Protein AF-A0A7R9WA97-F1 (afdb_monomer_lite)

Radius of gyration: 25.31 Å; chains: 1; bounding box: 83×45×56 Å

Organism: NCBI:txid2749911

Secondary structure (DSSP, 8-state):
-GGGGT-----SS-TTT----TTS-SSPPPTT-SPP-TTS---SSSSSEEEES--STTEEEEES--TTSBSSSSSS-B-STT-EEEEETT---TTEE-------SS-----B----TTTS-SEEEEE-TTS-EEEEE---GGGG------------------------------

Structure (mmCIF, N/CA/C/O backbone):
data_AF-A0A7R9WA97-F1
#
_entry.id   AF-A0A7R9WA97-F1
#
loop_
_atom_site.group_PDB
_atom_site.id
_atom_site.type_symbol
_atom_site.label_atom_id
_atom_site.label_alt_id
_atom_site.label_comp_id
_atom_site.label_asym_id
_atom_site.label_entity_id
_atom_site.label_seq_id
_atom_site.pdbx_PDB_ins_code
_atom_site.Cartn_x
_atom_site.Cartn_y
_atom_site.Cartn_z
_atom_site.occupancy
_atom_site.B_iso_or_equiv
_atom_site.auth_seq_id
_atom_site.auth_comp_id
_atom_site.auth_asym_id
_atom_site.auth_atom_id
_atom_site.pdbx_PDB_model_num
ATOM 1 N N . GLU A 1 1 ? 13.946 -12.356 -1.126 1.00 59.25 1 GLU A N 1
ATOM 2 C CA . GLU A 1 1 ? 13.154 -13.610 -1.122 1.00 59.25 1 GLU A CA 1
ATOM 3 C C . GLU A 1 1 ? 11.887 -13.525 -0.266 1.00 59.25 1 GLU A C 1
ATOM 5 O O . GLU A 1 1 ? 10.810 -13.568 -0.842 1.00 59.25 1 GLU A O 1
ATOM 10 N N . MET A 1 2 ? 11.969 -13.299 1.056 1.00 74.06 2 MET A N 1
ATOM 11 C CA . MET A 1 2 ? 10.774 -13.271 1.928 1.00 74.06 2 MET A CA 1
ATOM 12 C C . MET A 1 2 ? 9.669 -12.294 1.487 1.00 74.06 2 MET A C 1
ATOM 14 O O . MET A 1 2 ? 8.496 -12.641 1.549 1.00 74.06 2 MET A O 1
ATOM 18 N N . ALA A 1 3 ? 10.003 -11.097 0.996 1.00 77.44 3 ALA A N 1
ATOM 19 C CA . ALA A 1 3 ? 8.981 -10.127 0.591 1.00 77.44 3 ALA A CA 1
ATOM 20 C C . ALA A 1 3 ? 8.053 -10.628 -0.532 1.00 77.44 3 ALA A C 1
ATOM 22 O O . ALA A 1 3 ? 6.860 -10.338 -0.476 1.00 77.44 3 ALA A O 1
ATOM 23 N N . LYS A 1 4 ? 8.556 -11.449 -1.471 1.00 79.12 4 LYS A N 1
ATOM 24 C CA . LYS A 1 4 ? 7.773 -12.001 -2.597 1.00 79.12 4 LYS A CA 1
ATOM 25 C C . LYS A 1 4 ? 6.603 -12.874 -2.125 1.00 79.12 4 LYS A C 1
ATOM 27 O O . LYS A 1 4 ? 5.588 -12.960 -2.797 1.00 79.12 4 LYS A O 1
ATOM 32 N N . GLY A 1 5 ? 6.726 -13.507 -0.955 1.00 89.12 5 GLY A N 1
ATOM 33 C CA . GLY A 1 5 ? 5.663 -14.327 -0.365 1.00 89.12 5 GLY A CA 1
ATOM 34 C C . GLY A 1 5 ? 4.672 -13.555 0.511 1.00 89.12 5 GLY A C 1
ATOM 35 O O . GLY A 1 5 ? 3.703 -14.145 0.986 1.00 89.12 5 GLY A O 1
ATOM 36 N N . HIS A 1 6 ? 4.903 -12.262 0.758 1.00 90.81 6 HIS A N 1
ATOM 37 C CA . HIS A 1 6 ? 4.183 -11.500 1.785 1.00 90.81 6 HIS A CA 1
ATOM 38 C C . HIS A 1 6 ? 3.613 -10.156 1.317 1.00 90.81 6 HIS A C 1
ATOM 40 O O . HIS A 1 6 ? 2.772 -9.596 2.021 1.00 90.81 6 HIS A O 1
ATOM 46 N N . ALA A 1 7 ? 4.049 -9.625 0.175 1.00 93.94 7 ALA A N 1
ATOM 47 C CA . ALA A 1 7 ? 3.557 -8.361 -0.357 1.00 93.94 7 ALA A CA 1
ATOM 48 C C . ALA A 1 7 ? 3.750 -8.280 -1.875 1.00 93.94 7 ALA A C 1
ATOM 50 O O . ALA A 1 7 ? 4.729 -8.795 -2.404 1.00 93.94 7 ALA A O 1
ATOM 51 N N . ASN A 1 8 ? 2.851 -7.550 -2.540 1.00 96.00 8 ASN A N 1
ATOM 52 C CA . ASN A 1 8 ? 3.013 -7.168 -3.941 1.00 96.00 8 ASN A CA 1
ATOM 53 C C . ASN A 1 8 ? 3.894 -5.918 -4.049 1.00 96.00 8 ASN A C 1
ATOM 55 O O . ASN A 1 8 ? 3.479 -4.838 -3.611 1.00 96.00 8 ASN A O 1
ATOM 59 N N . LEU A 1 9 ? 5.091 -6.077 -4.606 1.00 95.12 9 LEU A N 1
ATOM 60 C CA . LEU A 1 9 ? 6.120 -5.046 -4.770 1.00 95.12 9 LEU A CA 1
ATOM 61 C C . LEU A 1 9 ? 6.756 -5.188 -6.156 1.00 95.12 9 LEU A C 1
ATOM 63 O O . LEU A 1 9 ? 6.568 -6.189 -6.833 1.00 95.12 9 LEU A O 1
ATOM 67 N N . TRP A 1 10 ? 7.567 -4.218 -6.572 1.00 94.56 10 TRP A N 1
ATOM 68 C CA . TRP A 1 10 ? 8.148 -4.251 -7.920 1.00 94.56 10 TRP A CA 1
ATOM 69 C C . TRP A 1 10 ? 9.058 -5.469 -8.190 1.00 94.56 10 TRP A C 1
ATOM 71 O O . TRP A 1 10 ? 9.176 -5.905 -9.335 1.00 94.56 10 TRP A O 1
ATOM 81 N N . GLY A 1 11 ? 9.682 -6.023 -7.145 1.00 89.88 11 GLY A N 1
ATOM 82 C CA . GLY A 1 11 ? 10.635 -7.132 -7.246 1.00 89.88 11 GLY A CA 1
ATOM 83 C C . GLY A 1 11 ? 12.051 -6.673 -7.597 1.00 89.88 11 GLY A C 1
ATOM 84 O O . GLY A 1 11 ? 12.391 -5.501 -7.420 1.00 89.88 11 GLY A O 1
ATOM 85 N N . ASP A 1 12 ? 12.869 -7.606 -8.082 1.00 88.56 12 ASP A N 1
ATOM 86 C CA . ASP A 1 12 ? 14.299 -7.392 -8.353 1.00 88.56 12 ASP A CA 1
ATOM 87 C C . ASP A 1 12 ? 14.577 -6.817 -9.767 1.00 88.56 12 ASP A C 1
ATOM 89 O O . ASP A 1 12 ? 15.732 -6.651 -10.163 1.00 88.56 12 ASP A O 1
ATOM 93 N N . GLY A 1 13 ? 13.530 -6.507 -10.544 1.00 88.50 13 GLY A N 1
ATOM 94 C CA . GLY A 1 13 ? 13.645 -5.956 -11.900 1.00 88.50 13 GLY A CA 1
ATOM 95 C C . GLY A 1 13 ? 14.149 -4.506 -11.942 1.00 88.50 13 GLY A C 1
ATOM 96 O O . GLY A 1 13 ? 13.925 -3.725 -11.016 1.00 88.50 13 GLY A O 1
ATOM 97 N N . ASP A 1 14 ? 14.783 -4.111 -13.051 1.00 93.06 14 ASP A N 1
ATOM 98 C CA . ASP A 1 14 ? 15.303 -2.751 -13.260 1.00 93.06 14 ASP A CA 1
ATOM 99 C C . ASP A 1 14 ? 14.156 -1.737 -13.397 1.00 93.06 14 ASP A C 1
ATOM 101 O O . ASP A 1 14 ? 13.524 -1.612 -14.453 1.00 93.06 14 ASP A O 1
ATOM 105 N N . TYR A 1 15 ? 13.847 -1.032 -12.309 1.00 94.50 15 TYR A N 1
ATOM 106 C CA . TYR A 1 15 ? 12.818 0.002 -12.274 1.00 94.50 15 TYR A CA 1
ATOM 107 C C . TYR A 1 15 ? 13.236 1.245 -13.088 1.00 94.50 15 TYR A C 1
ATOM 109 O O . TYR A 1 15 ? 14.337 1.756 -12.886 1.00 94.50 15 TYR A O 1
ATOM 117 N N . PRO A 1 16 ? 12.363 1.846 -13.929 1.00 94.50 16 PRO A N 1
ATOM 118 C CA . PRO A 1 16 ? 10.961 1.505 -14.208 1.00 94.50 16 PRO A CA 1
ATOM 119 C C . PRO A 1 16 ? 10.767 0.650 -15.477 1.00 94.50 16 PRO A C 1
ATOM 121 O O . PRO A 1 16 ? 9.656 0.573 -16.004 1.00 94.50 16 PRO A O 1
ATOM 124 N N . TRP A 1 17 ? 11.836 0.073 -16.026 1.00 95.31 17 TRP A N 1
ATOM 125 C CA . TRP A 1 17 ? 11.841 -0.522 -17.365 1.00 95.31 17 TRP A CA 1
ATOM 126 C C . TRP A 1 17 ? 11.371 -1.970 -17.388 1.00 95.31 17 TRP A C 1
ATOM 128 O O . TRP A 1 17 ? 10.678 -2.381 -18.319 1.00 95.31 17 TRP A O 1
ATOM 138 N N . THR A 1 18 ? 11.746 -2.739 -16.370 1.00 94.38 18 THR A N 1
ATOM 139 C CA . THR A 1 18 ? 11.498 -4.178 -16.307 1.00 94.38 18 THR A CA 1
ATOM 140 C C . THR A 1 18 ? 10.906 -4.560 -14.959 1.00 94.38 18 THR A C 1
ATOM 142 O O . THR A 1 18 ? 11.451 -4.248 -13.905 1.00 94.38 18 THR A O 1
ATOM 145 N N . ASN A 1 19 ? 9.756 -5.225 -15.020 1.00 92.25 19 ASN A N 1
ATOM 146 C CA . ASN A 1 19 ? 9.126 -5.910 -13.901 1.00 92.25 19 ASN A CA 1
ATOM 147 C C . ASN A 1 19 ? 8.822 -7.329 -14.390 1.00 92.25 19 ASN A C 1
ATOM 149 O O . ASN A 1 19 ? 7.981 -7.529 -15.279 1.00 92.25 19 ASN A O 1
ATOM 153 N N . ASP A 1 20 ? 9.542 -8.297 -13.833 1.00 89.50 20 ASP A N 1
ATOM 154 C CA . ASP A 1 20 ? 9.454 -9.702 -14.227 1.00 89.50 20 ASP A CA 1
ATOM 155 C C . ASP A 1 20 ? 8.262 -10.432 -13.596 1.00 89.50 20 ASP A C 1
ATOM 157 O O . ASP A 1 20 ? 8.036 -11.601 -13.897 1.00 89.50 20 ASP A O 1
ATOM 161 N N . ALA A 1 21 ? 7.444 -9.729 -12.803 1.00 90.50 21 ALA A N 1
ATOM 162 C CA . ALA A 1 21 ? 6.304 -10.272 -12.071 1.00 90.50 21 ALA A CA 1
ATOM 163 C C . ALA A 1 21 ? 6.702 -11.482 -11.220 1.00 90.50 21 ALA A C 1
ATOM 165 O O . ALA A 1 21 ? 6.043 -12.520 -11.247 1.00 90.50 21 ALA A O 1
ATOM 166 N N . GLU A 1 22 ? 7.805 -11.364 -10.482 1.00 85.81 22 GLU A N 1
ATOM 167 C CA . GLU A 1 22 ? 8.340 -12.452 -9.656 1.00 85.81 22 GLU A CA 1
ATOM 168 C C . GLU A 1 22 ? 7.382 -12.863 -8.527 1.00 85.81 22 GLU A C 1
ATOM 170 O O . GLU A 1 22 ? 7.420 -13.996 -8.054 1.00 85.81 22 GLU A O 1
ATOM 175 N N . ASP A 1 23 ? 6.514 -11.941 -8.114 1.00 86.62 23 ASP A N 1
ATOM 176 C CA . ASP A 1 23 ? 5.415 -12.145 -7.171 1.00 86.62 23 ASP A CA 1
ATOM 177 C C . ASP A 1 23 ? 4.076 -12.489 -7.871 1.00 86.62 23 ASP A C 1
ATOM 179 O O . ASP A 1 23 ? 3.041 -12.667 -7.227 1.00 86.62 23 ASP A O 1
ATOM 183 N N . GLY A 1 24 ? 4.092 -12.607 -9.203 1.00 91.31 24 GLY A N 1
ATOM 184 C CA . GLY A 1 24 ? 2.940 -12.873 -10.060 1.00 91.31 24 GLY A CA 1
ATOM 185 C C . GLY A 1 24 ? 2.246 -11.628 -10.622 1.00 91.31 24 GLY A C 1
ATOM 186 O O . GLY A 1 24 ? 1.314 -11.784 -11.417 1.00 91.31 24 GLY A O 1
ATOM 187 N N . TRP A 1 25 ? 2.677 -10.407 -10.273 1.00 94.69 25 TRP A N 1
ATOM 188 C CA . TRP A 1 25 ? 1.956 -9.176 -10.615 1.00 94.69 25 TRP A CA 1
ATOM 189 C C . TRP A 1 25 ? 2.875 -8.071 -11.156 1.00 94.69 25 TRP A C 1
ATOM 191 O O . TRP A 1 25 ? 3.864 -7.686 -10.555 1.00 94.69 25 TRP A O 1
ATOM 201 N N . ARG A 1 26 ? 2.501 -7.468 -12.295 1.00 94.44 26 ARG A N 1
ATOM 202 C CA . ARG A 1 26 ? 3.145 -6.232 -12.814 1.00 94.44 26 ARG A CA 1
ATOM 203 C C . ARG A 1 26 ? 2.458 -4.946 -12.347 1.00 94.44 26 ARG A C 1
ATOM 205 O O . ARG A 1 26 ? 2.816 -3.844 -12.755 1.00 94.44 26 ARG A O 1
ATOM 212 N N . GLY A 1 27 ? 1.381 -5.105 -11.593 1.00 95.56 27 GLY A N 1
ATOM 213 C CA . GLY A 1 27 ? 0.437 -4.071 -11.204 1.00 95.56 27 GLY A CA 1
ATOM 214 C C . GLY A 1 27 ? -0.208 -4.465 -9.888 1.00 95.56 27 GLY A C 1
ATOM 215 O O . GLY A 1 27 ? 0.407 -5.145 -9.075 1.00 95.56 27 GLY A O 1
ATOM 216 N N . THR A 1 28 ? -1.467 -4.100 -9.678 1.00 97.81 28 THR A N 1
ATOM 217 C CA . THR A 1 28 ? -2.182 -4.542 -8.479 1.00 97.81 28 THR A CA 1
ATOM 218 C C . THR A 1 28 ? -2.423 -6.052 -8.479 1.00 97.81 28 THR A C 1
ATOM 220 O O . THR A 1 28 ? -2.614 -6.674 -9.525 1.00 97.81 28 THR A O 1
ATOM 223 N N . SER A 1 29 ? -2.459 -6.630 -7.282 1.00 97.69 29 SER A N 1
ATOM 224 C CA . SER A 1 29 ? -2.906 -8.001 -7.036 1.00 97.69 29 SER A CA 1
ATOM 225 C C . SER A 1 29 ? -4.328 -7.975 -6.461 1.00 97.69 29 SER A C 1
ATOM 227 O O . SER A 1 29 ? -4.719 -6.979 -5.834 1.00 97.69 29 SER A O 1
ATOM 229 N N . PRO A 1 30 ? -5.127 -9.047 -6.620 1.00 98.06 30 PRO A N 1
ATOM 230 C CA . PRO A 1 30 ? -6.362 -9.224 -5.869 1.00 98.06 30 PRO A CA 1
ATOM 231 C C . PRO A 1 30 ? -6.113 -9.058 -4.367 1.00 98.06 30 PRO A C 1
ATOM 233 O O . PRO A 1 30 ? -5.084 -9.493 -3.843 1.00 98.06 30 PRO A O 1
ATOM 236 N N . VAL A 1 31 ? -7.059 -8.436 -3.667 1.00 97.56 31 VAL A N 1
ATOM 237 C CA . VAL A 1 31 ? -6.963 -8.279 -2.211 1.00 97.56 31 VAL A CA 1
ATOM 238 C C . VAL A 1 31 ? -6.994 -9.655 -1.547 1.00 97.56 31 VAL A C 1
ATOM 240 O O . VAL A 1 31 ? -7.832 -10.488 -1.889 1.00 97.56 31 VAL A O 1
ATOM 243 N N . GLY A 1 32 ? -6.098 -9.881 -0.590 1.00 96.19 32 GLY A N 1
ATOM 244 C CA . GLY A 1 32 ? -5.960 -11.146 0.124 1.00 96.19 32 GLY A CA 1
ATOM 245 C C . GLY A 1 32 ? -5.140 -12.206 -0.609 1.00 96.19 32 GLY A C 1
ATOM 246 O O . GLY A 1 32 ? -5.232 -13.378 -0.256 1.00 96.19 32 GLY A O 1
ATOM 247 N N . THR A 1 33 ? -4.357 -11.814 -1.621 1.00 96.69 33 THR A N 1
ATOM 248 C CA . THR A 1 33 ? -3.454 -12.737 -2.336 1.00 96.69 33 THR A CA 1
ATOM 249 C C . THR A 1 33 ? -2.361 -13.280 -1.414 1.00 96.69 33 THR A C 1
ATOM 251 O O . THR A 1 33 ? -2.040 -14.465 -1.469 1.00 96.69 33 THR A O 1
ATOM 254 N N . TYR A 1 34 ? -1.807 -12.425 -0.553 1.00 94.50 34 TYR A N 1
ATOM 255 C CA . TYR A 1 34 ? -0.732 -12.787 0.371 1.00 94.50 34 TYR A CA 1
ATOM 256 C C . TYR A 1 34 ? -1.279 -13.157 1.753 1.00 94.50 34 TYR A C 1
ATOM 258 O O . TYR A 1 34 ? -2.386 -12.740 2.101 1.00 94.50 34 TYR A O 1
ATOM 266 N N . PRO A 1 35 ? -0.526 -13.912 2.574 1.00 95.06 35 PRO A N 1
ATOM 267 C CA . PRO A 1 35 ? -0.967 -14.288 3.913 1.00 95.06 35 PRO A CA 1
ATOM 268 C C . PRO A 1 35 ? -1.310 -13.072 4.792 1.00 95.06 35 PRO A C 1
ATOM 270 O O . PRO A 1 35 ? -0.616 -12.052 4.731 1.00 95.06 35 PRO A O 1
ATOM 273 N N . PRO A 1 36 ? -2.338 -13.167 5.655 1.00 95.19 36 PRO A N 1
ATOM 274 C CA . PRO A 1 36 ? -2.665 -12.091 6.577 1.00 95.19 36 PRO A CA 1
ATOM 275 C C . PRO A 1 36 ? -1.630 -11.988 7.699 1.00 95.19 36 PRO A C 1
ATOM 277 O O . PRO A 1 36 ? -0.961 -12.960 8.058 1.00 95.19 36 PRO A O 1
ATOM 280 N N . ASN A 1 37 ? -1.560 -10.820 8.336 1.00 90.00 37 ASN A N 1
ATOM 281 C CA . ASN A 1 37 ? -0.847 -10.693 9.604 1.00 90.00 37 ASN A CA 1
ATOM 282 C C . ASN A 1 37 ? -1.597 -11.400 10.756 1.00 90.00 37 ASN A C 1
ATOM 284 O O . ASN A 1 37 ? -2.725 -11.869 10.600 1.00 90.00 37 ASN A O 1
ATOM 288 N N . SER A 1 38 ? -1.005 -11.419 11.955 1.00 92.75 38 SER A N 1
ATOM 289 C CA . SER A 1 38 ? -1.598 -12.044 13.155 1.00 92.75 38 SER A CA 1
ATOM 290 C C . SER A 1 38 ? -2.957 -11.469 13.582 1.00 92.75 38 SER A C 1
ATOM 292 O O . SER A 1 38 ? -3.649 -12.081 14.389 1.00 92.75 38 SER A O 1
ATOM 294 N N . HIS A 1 39 ? -3.349 -10.312 13.046 1.00 89.38 39 HIS A N 1
ATOM 295 C CA . HIS A 1 39 ? -4.630 -9.656 13.306 1.00 89.38 39 HIS A CA 1
ATO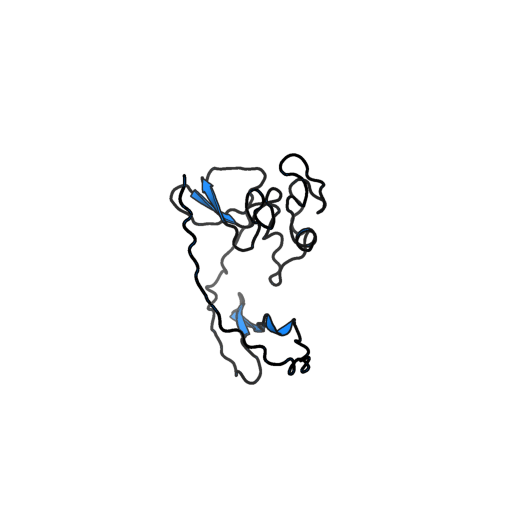M 296 C C . HIS A 1 39 ? -5.658 -9.903 12.189 1.00 89.38 39 HIS A C 1
ATOM 298 O O . HIS A 1 39 ? -6.748 -9.336 12.225 1.00 89.38 39 HIS A O 1
ATOM 304 N N . GLY A 1 40 ? -5.325 -10.716 11.180 1.00 92.12 40 GLY A N 1
ATOM 305 C CA . GLY A 1 40 ? -6.207 -11.016 10.053 1.00 92.12 40 GLY A CA 1
ATOM 306 C C . GLY A 1 40 ? -6.246 -9.933 8.970 1.00 92.12 40 GLY A C 1
ATOM 307 O O . GLY A 1 40 ? -7.135 -9.965 8.121 1.00 92.12 40 GLY A O 1
ATOM 308 N N . PHE A 1 41 ? -5.322 -8.964 8.982 1.00 94.00 41 PHE A N 1
ATOM 309 C CA . PHE A 1 41 ? -5.251 -7.940 7.939 1.00 94.00 41 PHE A CA 1
ATOM 310 C C . PHE A 1 41 ? -4.367 -8.380 6.777 1.00 94.00 41 PHE A C 1
ATOM 312 O O . PHE A 1 41 ? -3.230 -8.807 6.975 1.00 94.00 41 PHE A O 1
ATOM 319 N N . TYR A 1 42 ? -4.888 -8.175 5.572 1.00 96.31 42 TYR A N 1
ATOM 320 C CA . TYR A 1 42 ? -4.219 -8.437 4.303 1.00 96.31 42 TYR A CA 1
ATOM 321 C C . TYR A 1 42 ? -3.676 -7.142 3.696 1.00 96.31 42 TYR A C 1
ATOM 323 O O . TYR A 1 42 ? -4.220 -6.061 3.962 1.00 96.31 42 TYR A O 1
ATOM 331 N N . ASP A 1 43 ? -2.626 -7.271 2.884 1.00 95.81 43 ASP A N 1
ATOM 332 C CA . ASP A 1 43 ? -2.097 -6.230 1.991 1.00 95.81 43 ASP A CA 1
ATOM 333 C C . ASP A 1 43 ? -1.873 -4.869 2.672 1.00 95.81 43 ASP A C 1
ATOM 335 O O . ASP A 1 43 ? -2.205 -3.823 2.126 1.00 95.81 43 ASP A O 1
ATOM 339 N N . LEU A 1 44 ? -1.388 -4.864 3.920 1.00 95.31 44 LEU A N 1
ATOM 340 C CA . LEU A 1 44 ? -1.027 -3.612 4.607 1.00 95.31 44 LEU A CA 1
ATOM 341 C C . LEU A 1 44 ? 0.285 -3.014 4.082 1.00 95.31 44 LEU A C 1
ATOM 343 O O . LEU A 1 44 ? 0.524 -1.820 4.263 1.00 95.31 44 LEU A O 1
ATOM 347 N N . THR A 1 45 ? 1.120 -3.855 3.473 1.00 94.19 45 THR A N 1
ATOM 348 C CA . THR A 1 45 ? 2.380 -3.485 2.835 1.00 94.19 45 THR A CA 1
ATOM 349 C C . THR A 1 45 ? 2.304 -3.859 1.360 1.00 94.19 45 THR A C 1
ATOM 351 O O . THR A 1 45 ? 1.939 -4.990 1.039 1.00 94.19 45 THR A O 1
ATOM 354 N N . GLY A 1 46 ? 2.675 -2.936 0.474 1.00 95.12 46 GLY A N 1
ATOM 355 C CA . GLY A 1 46 ? 2.624 -3.154 -0.970 1.00 95.12 46 GLY A CA 1
ATOM 356 C C . GLY A 1 46 ? 1.204 -3.115 -1.542 1.00 95.12 46 GLY A C 1
ATOM 357 O O . GLY A 1 46 ? 0.281 -2.585 -0.930 1.00 95.12 46 GLY A O 1
ATOM 358 N N . ASN A 1 47 ? 1.039 -3.658 -2.749 1.00 97.56 47 ASN A N 1
ATOM 359 C CA . ASN A 1 47 ? -0.160 -3.556 -3.585 1.00 97.56 47 ASN A CA 1
ATOM 360 C C . ASN A 1 47 ? -0.525 -2.092 -3.892 1.00 97.56 47 ASN A C 1
ATOM 362 O O . ASN A 1 47 ? -0.128 -1.567 -4.927 1.00 97.56 47 ASN A O 1
ATOM 366 N N . VAL A 1 48 ? -1.188 -1.374 -2.987 1.00 98.25 48 VAL A N 1
ATOM 367 C CA . VAL A 1 48 ? -1.503 0.051 -3.158 1.00 98.25 48 VAL A CA 1
ATOM 368 C C . VAL A 1 48 ? -1.215 0.840 -1.892 1.00 98.25 48 VAL A C 1
ATOM 370 O O . VAL A 1 48 ? -1.477 0.389 -0.783 1.00 98.25 48 VAL A O 1
ATOM 373 N N . TRP A 1 49 ? -0.778 2.084 -2.071 1.00 98.06 49 TRP A N 1
ATOM 374 C CA . TRP A 1 49 ? -0.764 3.055 -0.988 1.00 98.06 49 TRP A CA 1
ATOM 375 C C . TRP A 1 49 ? -2.189 3.292 -0.506 1.00 98.06 49 TRP A C 1
ATOM 377 O O . TRP A 1 49 ? -3.098 3.431 -1.318 1.00 98.06 49 TRP A O 1
ATOM 387 N N . GLU A 1 50 ? -2.396 3.438 0.796 1.00 97.69 50 GLU A N 1
ATOM 388 C CA . GLU A 1 50 ? -3.744 3.612 1.331 1.00 97.69 50 GLU A CA 1
ATOM 389 C C . GLU A 1 50 ? -3.948 4.958 2.009 1.00 97.69 50 GLU A C 1
ATOM 391 O O . GLU A 1 50 ? -3.215 5.335 2.932 1.00 97.69 50 GLU A O 1
ATOM 396 N N . TRP A 1 51 ? -4.991 5.674 1.582 1.00 97.75 51 TRP A N 1
ATOM 397 C CA . TRP A 1 51 ? -5.413 6.916 2.217 1.00 97.75 51 TRP A CA 1
ATOM 398 C C . TRP A 1 51 ? -5.764 6.714 3.688 1.00 97.75 51 TRP A C 1
ATOM 400 O O . TRP A 1 51 ? -6.619 5.911 4.053 1.00 97.75 51 TRP A O 1
ATOM 410 N N . CYS A 1 52 ? -5.167 7.548 4.530 1.00 95.88 52 CYS A N 1
ATOM 411 C CA . CYS A 1 52 ? -5.459 7.637 5.948 1.00 95.88 52 CYS A CA 1
ATOM 412 C C . CYS A 1 52 ? -6.126 8.975 6.274 1.00 95.88 52 CYS A C 1
ATOM 414 O O . CYS A 1 52 ? -5.774 10.038 5.748 1.00 95.88 52 CYS A O 1
ATOM 416 N N . ARG A 1 53 ? -7.073 8.942 7.216 1.00 90.56 53 ARG A N 1
ATOM 417 C CA . ARG A 1 53 ? -7.622 10.165 7.807 1.00 90.56 53 ARG A CA 1
ATOM 418 C C . ARG A 1 53 ? -6.520 10.888 8.590 1.00 90.56 53 ARG A C 1
ATOM 420 O O . ARG A 1 53 ? -5.804 10.272 9.370 1.00 90.56 53 ARG A O 1
ATOM 427 N N . GLY A 1 54 ? -6.422 12.205 8.412 1.00 88.00 54 GLY A N 1
ATOM 428 C CA . GLY A 1 54 ? -5.394 13.048 9.032 1.00 88.00 54 GLY A CA 1
ATOM 429 C C . GLY A 1 54 ? -4.480 13.712 8.000 1.00 88.00 54 GLY A C 1
ATOM 430 O O . GLY A 1 54 ? -4.607 13.475 6.801 1.00 88.00 54 GLY A O 1
ATOM 431 N N . GLY A 1 55 ? -3.579 14.578 8.466 1.00 88.62 55 GLY A N 1
ATOM 432 C CA . GLY A 1 55 ? -2.702 15.396 7.620 1.00 88.62 55 GLY A CA 1
ATOM 433 C C . GLY A 1 55 ? -2.908 16.901 7.816 1.00 88.62 55 GLY A C 1
ATOM 434 O O . GLY A 1 55 ? -3.779 17.332 8.570 1.00 88.62 55 GLY A O 1
ATOM 435 N N . LYS A 1 56 ? -2.068 17.704 7.153 1.00 89.88 56 LYS A N 1
ATOM 436 C CA . LYS A 1 56 ? -2.140 19.178 7.164 1.00 89.88 56 LYS A CA 1
ATOM 437 C C . LYS A 1 56 ? -3.181 19.692 6.154 1.00 89.88 56 LYS A C 1
ATOM 439 O O . LYS A 1 56 ? -3.798 18.913 5.431 1.00 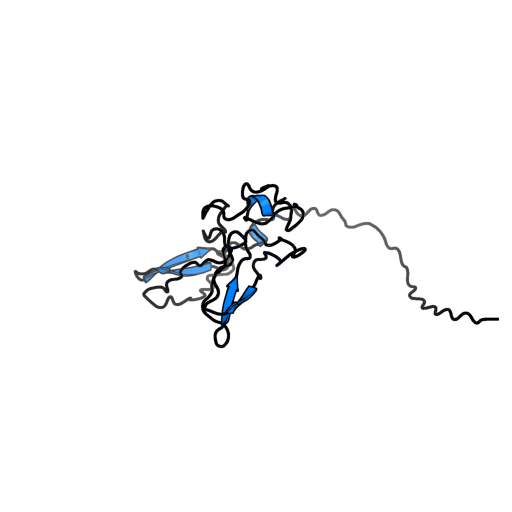89.88 56 LYS A O 1
ATOM 444 N N . HIS A 1 57 ? -3.394 21.010 6.105 1.00 90.69 57 HIS A N 1
ATOM 445 C CA . HIS A 1 57 ? -4.348 21.653 5.192 1.00 90.69 57 HIS A CA 1
ATOM 446 C C . HIS A 1 57 ? -4.223 21.125 3.751 1.00 90.69 57 HIS A C 1
ATOM 448 O O . HIS A 1 57 ? -3.126 21.085 3.203 1.00 90.69 57 HIS A O 1
ATOM 454 N N . LYS A 1 58 ? -5.359 20.708 3.167 1.00 90.88 58 LYS A N 1
ATOM 455 C CA . LYS A 1 58 ? -5.504 20.093 1.830 1.00 90.88 58 LYS A CA 1
ATOM 456 C C . LYS A 1 58 ? -4.702 18.816 1.558 1.00 90.88 58 LYS A C 1
ATOM 458 O O . LYS A 1 58 ? -4.900 18.219 0.508 1.00 90.88 58 LYS A O 1
ATOM 463 N N . SER A 1 59 ? -3.888 18.342 2.492 1.00 94.88 59 SER A N 1
ATOM 464 C CA . SER A 1 59 ? -3.096 17.129 2.324 1.00 94.88 59 SER A CA 1
ATOM 465 C C . SER A 1 59 ? -3.609 15.995 3.200 1.00 94.88 59 SER A C 1
ATOM 467 O O . SER A 1 59 ? -4.204 16.209 4.260 1.00 94.88 59 SER A O 1
ATOM 469 N N . ARG A 1 60 ? -3.386 14.766 2.753 1.00 95.88 60 ARG A N 1
ATOM 470 C CA . ARG A 1 60 ? -3.717 13.544 3.482 1.00 95.88 60 ARG A CA 1
ATOM 471 C C . ARG A 1 60 ? -2.506 12.628 3.527 1.00 95.88 60 ARG A C 1
ATOM 473 O O . ARG A 1 60 ? -1.607 12.730 2.693 1.00 95.88 60 ARG A O 1
ATOM 480 N N . ILE A 1 61 ? -2.472 11.784 4.548 1.00 96.88 61 ILE A N 1
ATOM 481 C CA . ILE A 1 61 ? -1.419 10.787 4.726 1.00 96.88 61 ILE A CA 1
ATOM 482 C C . ILE A 1 61 ? -1.789 9.562 3.890 1.00 96.88 61 ILE A C 1
ATOM 484 O O . ILE A 1 61 ? -2.949 9.158 3.894 1.00 96.88 61 ILE A O 1
ATOM 488 N N . VAL A 1 62 ? -0.805 8.966 3.225 1.00 97.19 62 VAL A N 1
ATOM 489 C CA . VAL A 1 62 ? -0.903 7.611 2.672 1.00 97.19 62 VAL A CA 1
ATOM 490 C C . VAL A 1 62 ? 0.101 6.693 3.369 1.00 97.19 62 VAL A C 1
ATOM 492 O O . VAL A 1 62 ? 1.160 7.157 3.811 1.00 97.19 62 VAL A O 1
ATOM 495 N N . ARG A 1 63 ? -0.245 5.412 3.521 1.00 97.38 63 ARG A N 1
ATOM 496 C CA . ARG A 1 63 ? 0.555 4.384 4.215 1.00 97.38 63 ARG A CA 1
ATOM 497 C C . ARG A 1 63 ? 0.690 3.118 3.360 1.00 97.38 63 ARG A C 1
ATOM 499 O O . ARG A 1 63 ? -0.129 2.918 2.473 1.00 97.38 63 ARG A O 1
ATOM 506 N N . GLY A 1 64 ? 1.700 2.298 3.649 1.00 95.56 64 GLY A N 1
ATOM 507 C CA . GLY A 1 64 ? 1.796 0.913 3.162 1.00 95.56 64 GLY A CA 1
ATOM 508 C C . GLY A 1 64 ? 2.750 0.648 1.993 1.00 95.56 64 GLY A C 1
ATOM 509 O O . GLY A 1 64 ? 3.270 -0.458 1.896 1.00 95.56 64 GLY A O 1
ATOM 510 N N . GLY A 1 65 ? 3.071 1.629 1.145 1.00 96.38 65 GLY A N 1
ATOM 511 C CA . GLY A 1 65 ? 3.763 1.313 -0.116 1.00 96.38 65 GLY A CA 1
ATOM 512 C C . GLY A 1 65 ? 2.798 0.766 -1.169 1.00 96.38 65 GLY A C 1
ATOM 513 O O . GLY A 1 65 ? 1.607 0.640 -0.919 1.00 96.38 65 GLY A O 1
ATOM 514 N N . SER A 1 66 ? 3.302 0.463 -2.357 1.00 97.25 66 SER A N 1
ATOM 515 C CA . SER A 1 66 ? 2.527 -0.041 -3.491 1.00 97.25 66 SER A CA 1
ATOM 516 C C . SER A 1 66 ? 3.363 -0.962 -4.379 1.00 97.25 66 SER A C 1
ATOM 518 O O . SER A 1 66 ? 4.566 -1.084 -4.177 1.00 97.25 66 SER A O 1
ATOM 520 N N . TYR A 1 67 ? 2.749 -1.557 -5.404 1.00 96.69 67 TYR A N 1
ATOM 521 C CA . TYR A 1 67 ? 3.422 -2.441 -6.367 1.00 96.69 67 TYR A CA 1
ATOM 522 C C . TYR A 1 67 ? 4.569 -1.776 -7.162 1.00 96.69 67 TYR A C 1
ATOM 524 O O . TYR A 1 67 ? 5.314 -2.457 -7.857 1.00 96.69 67 TYR A O 1
ATOM 532 N N . VAL A 1 68 ? 4.724 -0.446 -7.097 1.00 96.81 68 VAL A N 1
ATOM 533 C CA . VAL A 1 68 ? 5.862 0.270 -7.709 1.00 96.81 68 VAL A 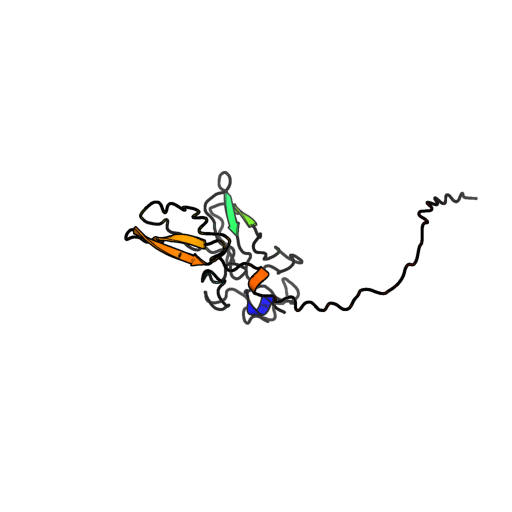CA 1
ATOM 534 C C . VAL A 1 68 ? 6.993 0.563 -6.724 1.00 96.81 68 VAL A C 1
ATOM 536 O O . VAL A 1 68 ? 8.010 1.120 -7.114 1.00 96.81 68 VAL A O 1
ATOM 539 N N . ASP A 1 69 ? 6.825 0.243 -5.447 1.00 96.00 69 ASP A N 1
ATOM 540 C CA . ASP A 1 69 ? 7.800 0.532 -4.401 1.00 96.00 69 ASP A CA 1
ATOM 541 C C . ASP A 1 69 ? 8.746 -0.655 -4.176 1.00 96.00 69 ASP A C 1
ATOM 543 O O . ASP A 1 69 ? 8.389 -1.808 -4.439 1.00 96.00 69 ASP A O 1
ATOM 547 N N . SER A 1 70 ? 9.954 -0.371 -3.683 1.00 93.88 70 SER A N 1
ATOM 548 C CA . SER A 1 70 ? 10.925 -1.400 -3.308 1.00 93.88 70 SER A CA 1
ATOM 549 C C . SER A 1 70 ? 10.859 -1.684 -1.807 1.00 93.88 70 SER A C 1
ATOM 551 O O . SER A 1 70 ? 10.417 -0.858 -1.006 1.00 93.88 70 SER A O 1
ATOM 553 N N . LEU A 1 71 ? 11.303 -2.866 -1.385 1.00 90.94 71 LEU A N 1
ATOM 554 C CA . LEU A 1 71 ? 11.300 -3.226 0.036 1.00 90.94 71 LEU A CA 1
ATOM 555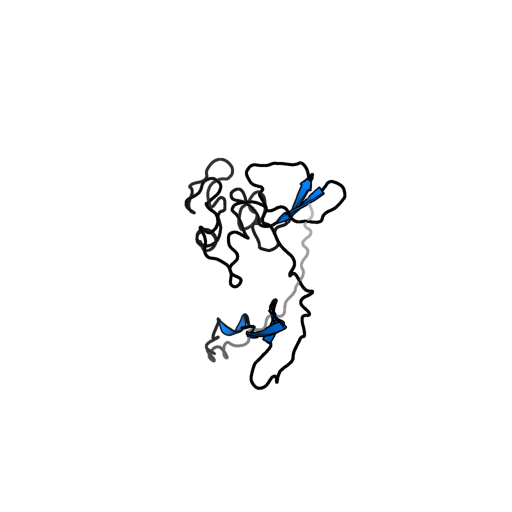 C C . LEU A 1 71 ? 12.256 -2.342 0.857 1.00 90.94 71 LEU A C 1
ATOM 557 O O . LEU A 1 71 ? 11.924 -1.896 1.955 1.00 90.94 71 LEU A O 1
ATOM 561 N N . ASP A 1 72 ? 13.438 -2.091 0.305 1.00 90.94 72 ASP A N 1
ATOM 562 C CA . ASP A 1 72 ? 14.577 -1.421 0.935 1.00 90.94 72 ASP A CA 1
ATOM 563 C C . ASP A 1 72 ? 14.636 0.094 0.668 1.00 90.94 72 ASP A C 1
ATOM 565 O O . ASP A 1 72 ? 15.390 0.817 1.313 1.00 90.94 72 ASP A O 1
ATOM 569 N N . GLY A 1 73 ? 13.821 0.594 -0.261 1.00 92.62 73 GLY A N 1
ATOM 570 C CA . GLY A 1 73 ? 13.856 1.977 -0.729 1.00 92.62 73 GLY A CA 1
ATOM 571 C C . GLY A 1 73 ? 14.956 2.288 -1.743 1.00 92.62 73 GLY A C 1
ATOM 572 O O . GLY A 1 73 ? 15.205 3.470 -1.980 1.00 92.62 73 GLY A O 1
ATOM 573 N N . SER A 1 74 ? 15.590 1.280 -2.351 1.00 93.38 74 SER A N 1
ATOM 574 C CA . SER A 1 74 ? 16.484 1.448 -3.509 1.00 93.38 74 SER A CA 1
ATOM 575 C C . SER A 1 74 ? 15.836 2.238 -4.653 1.00 93.38 74 SER A C 1
ATOM 577 O O . SER A 1 74 ? 16.516 3.005 -5.336 1.00 93.38 74 SER A O 1
ATOM 579 N N . PHE A 1 75 ? 14.513 2.139 -4.813 1.00 93.94 75 PHE A N 1
ATOM 580 C CA . PHE A 1 75 ? 13.723 3.013 -5.676 1.00 93.94 75 PHE A CA 1
ATOM 581 C C . PHE A 1 75 ? 12.362 3.349 -5.053 1.00 93.94 75 PHE A C 1
ATOM 583 O O . PHE A 1 75 ? 11.833 2.637 -4.199 1.00 93.94 75 PHE A O 1
ATOM 590 N N . ASN A 1 76 ? 11.790 4.476 -5.487 1.00 95.12 76 ASN A N 1
ATOM 591 C CA . ASN A 1 76 ? 10.561 5.056 -4.940 1.00 95.12 76 ASN A CA 1
ATOM 592 C C . ASN A 1 76 ? 10.571 5.158 -3.401 1.00 95.12 76 ASN A C 1
ATOM 594 O O . ASN A 1 76 ? 11.236 6.042 -2.853 1.00 95.12 76 ASN A O 1
ATOM 598 N N . ARG A 1 77 ? 9.796 4.336 -2.682 1.00 94.56 77 ARG A N 1
ATOM 599 C CA . ARG A 1 77 ? 9.746 4.319 -1.213 1.00 94.56 77 ARG A CA 1
ATOM 600 C C . ARG A 1 77 ? 10.058 2.931 -0.677 1.00 94.56 77 ARG A C 1
ATOM 602 O O . ARG A 1 77 ? 9.585 1.953 -1.224 1.00 94.56 77 ARG A O 1
ATOM 609 N N . ALA A 1 78 ? 10.731 2.867 0.472 1.00 94.12 78 ALA A N 1
ATOM 610 C CA . ALA A 1 78 ? 10.851 1.627 1.233 1.00 94.12 78 ALA A CA 1
ATOM 611 C C . ALA A 1 78 ? 9.472 1.189 1.760 1.00 94.12 78 ALA A C 1
ATOM 613 O O . ALA A 1 78 ? 8.889 1.866 2.620 1.00 94.12 78 ALA A O 1
ATOM 614 N N . ALA A 1 79 ? 8.960 0.064 1.262 1.00 92.19 79 ALA A N 1
ATOM 615 C CA . ALA A 1 79 ? 7.688 -0.543 1.648 1.00 92.19 79 ALA A CA 1
ATOM 616 C C . ALA A 1 79 ? 7.790 -1.252 3.011 1.00 92.19 79 ALA A C 1
ATOM 618 O O . ALA A 1 79 ? 7.650 -2.463 3.147 1.00 92.19 79 ALA A O 1
ATOM 619 N N . THR A 1 80 ? 8.058 -0.469 4.052 1.00 90.06 80 THR A N 1
ATOM 620 C CA . THR A 1 80 ? 8.095 -0.927 5.445 1.00 90.06 80 THR A CA 1
ATOM 621 C C . THR A 1 80 ? 6.761 -0.662 6.142 1.00 90.06 80 THR A C 1
ATOM 623 O O . THR A 1 80 ? 5.973 0.185 5.718 1.00 90.06 80 THR A O 1
ATOM 626 N N . LEU A 1 81 ? 6.534 -1.278 7.307 1.00 86.75 81 LEU A N 1
ATOM 627 C CA . LEU A 1 81 ? 5.373 -0.965 8.159 1.00 86.75 81 LEU A CA 1
ATOM 628 C C . LEU A 1 81 ? 5.314 0.533 8.546 1.00 86.75 81 LEU A C 1
ATOM 630 O O . LEU A 1 81 ? 4.251 1.106 8.804 1.00 86.75 81 LEU A O 1
ATOM 634 N N . GLY A 1 82 ? 6.479 1.187 8.573 1.00 89.94 82 GLY A N 1
ATOM 635 C CA . GLY A 1 82 ? 6.656 2.609 8.843 1.00 89.94 82 GLY A CA 1
ATOM 636 C C . GLY A 1 82 ? 6.403 3.527 7.643 1.00 89.94 82 GLY A C 1
ATOM 637 O O . GL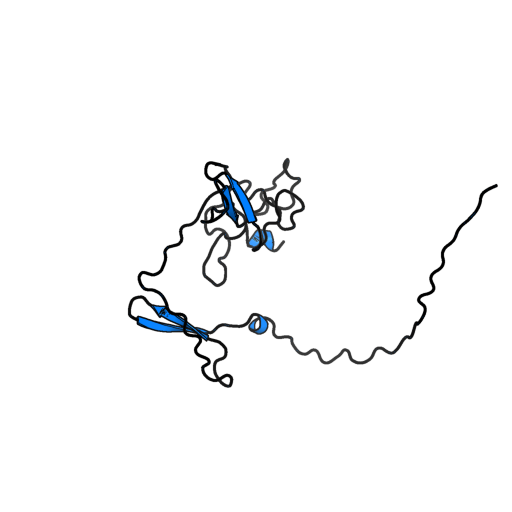Y A 1 82 ? 6.346 4.745 7.842 1.00 89.94 82 GLY A O 1
ATOM 638 N N . ALA A 1 83 ? 6.203 2.995 6.435 1.00 93.56 83 ALA A N 1
ATOM 639 C CA . ALA A 1 83 ? 6.104 3.769 5.203 1.00 93.56 83 ALA A CA 1
ATOM 640 C C . ALA A 1 83 ? 4.960 4.795 5.257 1.00 93.56 83 ALA A C 1
ATOM 642 O O . ALA A 1 83 ? 3.798 4.477 5.527 1.00 93.56 83 ALA A O 1
ATOM 643 N N . ARG A 1 84 ? 5.284 6.074 5.036 1.00 95.38 84 ARG A N 1
ATOM 644 C CA . ARG A 1 84 ? 4.314 7.172 4.900 1.00 95.38 84 ARG A CA 1
ATOM 645 C C . ARG A 1 84 ? 4.711 8.105 3.779 1.00 95.38 84 ARG A C 1
ATOM 647 O O . ARG A 1 84 ? 5.871 8.493 3.674 1.00 95.38 84 ARG A O 1
ATOM 654 N N . ALA A 1 85 ? 3.708 8.592 3.070 1.00 94.31 85 ALA A N 1
ATOM 655 C CA . ALA A 1 85 ? 3.827 9.790 2.262 1.00 94.31 85 ALA A CA 1
ATOM 656 C C . ALA A 1 85 ? 2.657 10.739 2.542 1.00 94.31 85 ALA A C 1
ATOM 658 O O . ALA A 1 85 ? 1.734 10.440 3.304 1.00 94.31 85 ALA A O 1
ATOM 659 N N . THR A 1 86 ? 2.746 11.940 1.983 1.00 95.19 86 THR A N 1
ATOM 660 C CA . THR A 1 86 ? 1.693 12.951 2.048 1.00 95.19 86 THR A CA 1
ATOM 661 C C . THR A 1 86 ? 1.352 13.356 0.629 1.00 95.19 86 THR A C 1
ATOM 663 O O . THR A 1 86 ? 2.246 13.642 -0.161 1.00 95.19 86 THR A O 1
ATOM 666 N N . MET A 1 87 ? 0.064 13.394 0.321 1.00 94.88 87 MET A N 1
ATOM 667 C CA . MET A 1 87 ? -0.443 13.741 -1.002 1.00 94.88 87 MET A CA 1
ATOM 668 C C . MET A 1 87 ? -1.572 14.760 -0.865 1.00 94.88 87 MET A C 1
ATOM 670 O O . MET A 1 87 ? -2.193 14.871 0.197 1.00 94.88 87 MET A O 1
ATOM 674 N N . HIS A 1 88 ? -1.836 15.528 -1.921 1.00 95.88 88 HIS A N 1
ATOM 675 C CA . HIS A 1 88 ? -2.983 16.430 -1.932 1.00 95.88 88 HIS A CA 1
ATOM 676 C C . HIS A 1 88 ? -4.279 15.604 -1.904 1.00 95.88 88 HIS A C 1
ATOM 678 O O . HIS A 1 88 ? -4.381 14.571 -2.555 1.00 95.88 88 HIS A O 1
ATOM 684 N N . GLY A 1 89 ? -5.285 16.047 -1.152 1.00 93.44 89 GLY A N 1
ATOM 685 C CA . GLY A 1 89 ? -6.504 15.277 -0.879 1.00 93.44 89 GLY A CA 1
ATOM 686 C C . GLY A 1 89 ? -7.419 15.060 -2.087 1.00 93.44 89 GLY A C 1
ATOM 687 O O . GLY A 1 89 ? -8.424 14.374 -1.959 1.00 93.44 89 GLY A O 1
ATOM 688 N N . THR A 1 90 ? -7.091 15.653 -3.236 1.00 94.44 90 THR A N 1
ATOM 689 C CA . THR A 1 90 ? -7.774 15.422 -4.520 1.00 94.44 90 THR A CA 1
ATOM 690 C C . THR A 1 90 ? -6.908 14.650 -5.514 1.00 94.44 90 THR A C 1
ATOM 692 O O . THR A 1 90 ? -7.316 14.477 -6.660 1.00 94.44 90 THR A O 1
ATOM 695 N N . THR A 1 91 ? -5.691 14.251 -5.133 1.00 95.75 91 THR A N 1
ATOM 696 C CA . THR A 1 91 ? -4.828 13.459 -6.008 1.00 95.75 91 THR A CA 1
ATOM 697 C C . THR A 1 91 ? -5.449 12.081 -6.209 1.00 95.75 91 THR A C 1
ATOM 699 O O . THR A 1 91 ? -5.931 11.467 -5.262 1.00 95.75 91 THR A O 1
ATOM 702 N N . SER A 1 92 ? -5.412 11.588 -7.442 1.00 95.12 92 SER A N 1
ATOM 703 C CA . SER A 1 92 ? -5.720 10.199 -7.771 1.00 95.12 92 SER A CA 1
ATOM 704 C C . SER A 1 92 ? -4.549 9.626 -8.561 1.00 95.12 92 SER A C 1
ATOM 706 O O . SER A 1 92 ? -3.919 10.338 -9.342 1.00 95.12 92 SER A O 1
ATOM 708 N N . SER A 1 93 ? -4.210 8.371 -8.291 1.00 95.31 93 SER A N 1
ATOM 709 C CA . SER A 1 93 ? -3.149 7.628 -8.968 1.00 95.31 93 SER A CA 1
ATOM 710 C C . SER A 1 93 ? -3.540 6.154 -9.004 1.00 95.31 93 SER A C 1
ATOM 712 O O . SER A 1 93 ? -4.285 5.701 -8.135 1.00 95.31 93 SER A O 1
ATOM 714 N N . GLY A 1 94 ? -3.027 5.404 -9.981 1.00 97.19 94 GLY A N 1
ATOM 715 C CA . GLY A 1 94 ? -3.314 3.973 -10.136 1.00 97.19 94 GLY A CA 1
ATOM 716 C C . GLY A 1 94 ? -2.765 3.091 -9.008 1.00 97.19 94 GLY A C 1
ATOM 717 O O . GLY A 1 94 ? -3.221 1.967 -8.841 1.00 97.19 94 GLY A O 1
ATOM 718 N N . ASN A 1 95 ? -1.831 3.607 -8.206 1.00 97.62 95 ASN A N 1
ATOM 719 C CA . ASN A 1 95 ? -1.196 2.896 -7.096 1.00 97.62 95 ASN A CA 1
ATOM 720 C C . ASN A 1 95 ? -1.652 3.389 -5.709 1.00 97.62 95 ASN A C 1
ATOM 722 O O . ASN A 1 95 ? -0.963 3.133 -4.722 1.00 97.62 95 ASN A O 1
ATOM 726 N N . VAL A 1 96 ? -2.773 4.119 -5.622 1.00 98.12 96 VAL A N 1
ATOM 727 C CA . VAL A 1 96 ? -3.328 4.619 -4.354 1.00 98.12 96 VAL A CA 1
ATOM 728 C C . VAL A 1 96 ? -4.797 4.212 -4.211 1.00 98.12 96 VAL A C 1
ATOM 730 O O . VAL A 1 96 ? -5.648 4.638 -4.990 1.00 98.12 96 VAL A O 1
ATOM 733 N N . GLY A 1 97 ? -5.099 3.432 -3.177 1.00 97.88 97 GLY A N 1
ATOM 734 C CA . GLY A 1 97 ? -6.435 3.022 -2.760 1.00 97.88 97 GLY A CA 1
ATOM 735 C C . GLY A 1 97 ? -6.762 3.460 -1.331 1.00 97.88 97 GLY A C 1
ATOM 736 O O . GLY A 1 97 ? -6.249 4.457 -0.816 1.00 97.88 97 GLY A O 1
ATOM 737 N N . PHE A 1 98 ? -7.668 2.733 -0.682 1.00 97.56 98 PHE A N 1
ATOM 738 C CA . PHE A 1 98 ? -8.028 2.933 0.721 1.00 97.56 98 PHE A CA 1
ATOM 739 C C . PHE A 1 98 ? -8.719 1.690 1.286 1.00 97.56 98 PHE A C 1
ATOM 741 O O . PHE A 1 98 ? -9.349 0.931 0.550 1.00 97.56 98 PHE A O 1
ATOM 748 N N . ARG A 1 99 ? -8.694 1.557 2.615 1.00 97.25 99 ARG A N 1
ATOM 749 C CA . ARG A 1 99 ? -9.585 0.667 3.365 1.00 97.25 99 ARG A CA 1
ATOM 750 C C . ARG A 1 99 ? -10.390 1.451 4.391 1.00 97.25 99 ARG A C 1
ATOM 752 O O . ARG A 1 99 ? -9.999 2.533 4.831 1.00 97.25 99 ARG A O 1
ATOM 759 N N . CYS A 1 100 ? -11.538 0.912 4.775 1.00 96.00 100 CYS A N 1
ATOM 760 C CA . CYS A 1 100 ? -12.417 1.553 5.743 1.00 96.00 100 CYS A CA 1
ATOM 761 C C . CYS A 1 100 ? -12.159 1.027 7.156 1.00 96.00 100 CYS A C 1
ATOM 763 O O . CYS A 1 100 ? -11.958 -0.165 7.365 1.00 96.00 100 CYS A O 1
ATOM 765 N N . ALA A 1 101 ? -12.251 1.923 8.134 1.00 92.19 101 ALA A N 1
ATOM 766 C CA . ALA A 1 101 ? -12.307 1.575 9.546 1.00 92.19 101 ALA A CA 1
ATOM 767 C C . ALA A 1 101 ? -13.634 2.072 10.125 1.00 92.19 101 ALA A C 1
ATOM 769 O O . ALA A 1 101 ? -14.110 3.155 9.772 1.00 92.19 101 ALA A O 1
ATOM 770 N N . LYS A 1 102 ? -14.229 1.285 11.022 1.00 89.50 102 LYS A N 1
ATOM 771 C CA . LYS A 1 102 ? -15.462 1.639 11.725 1.00 89.50 102 LYS A CA 1
ATOM 772 C C . LYS A 1 102 ? -15.207 1.586 13.231 1.00 89.50 102 LYS A C 1
ATOM 774 O O . LYS A 1 102 ? -14.732 0.556 13.705 1.00 89.50 102 LYS A O 1
ATOM 779 N N . PRO A 1 103 ? -15.514 2.655 13.987 1.00 82.75 103 PRO A N 1
ATOM 780 C CA . PRO A 1 103 ? -15.415 2.597 15.437 1.00 82.75 103 PRO A CA 1
ATOM 781 C C . PRO A 1 103 ? -16.445 1.604 16.006 1.00 82.75 103 PRO A C 1
ATOM 783 O O . PRO A 1 103 ? -17.526 1.440 15.423 1.00 82.75 103 PRO A O 1
ATOM 786 N N . PRO A 1 104 ? -16.155 0.961 17.149 1.00 79.69 104 PRO A N 1
ATOM 787 C CA . PRO A 1 104 ? -17.138 0.141 17.847 1.00 79.69 104 PRO A CA 1
ATOM 788 C C . PRO A 1 104 ? -18.356 0.989 18.257 1.00 79.69 104 PRO A C 1
ATOM 790 O O . PRO A 1 104 ? -18.240 2.186 18.524 1.00 79.69 104 PRO A O 1
ATOM 793 N N . LYS A 1 105 ? -19.552 0.379 18.288 1.00 73.81 105 LYS A N 1
ATOM 794 C CA . LYS A 1 105 ? -20.819 1.073 18.617 1.00 73.81 105 LYS A CA 1
ATOM 795 C C . LYS A 1 105 ? -20.838 1.647 20.040 1.00 73.81 105 LYS A C 1
ATOM 797 O O . LYS A 1 105 ? -21.523 2.636 20.287 1.00 73.81 105 LYS A O 1
ATOM 802 N N . ARG A 1 106 ? -20.111 1.025 20.970 1.00 68.81 106 ARG A N 1
ATOM 803 C CA . ARG A 1 106 ? -19.861 1.520 22.329 1.00 68.81 106 ARG A CA 1
ATOM 804 C C . ARG A 1 106 ? -18.372 1.800 22.478 1.00 68.81 106 ARG A C 1
ATOM 806 O O . ARG A 1 106 ? -17.556 1.140 21.840 1.00 68.81 106 ARG A O 1
ATOM 813 N N . ARG A 1 107 ? -18.025 2.772 23.323 1.00 59.38 107 ARG A N 1
ATOM 814 C CA . ARG A 1 107 ? -16.635 3.033 23.703 1.00 59.38 107 ARG A CA 1
ATOM 815 C C . ARG A 1 107 ? -16.092 1.776 24.384 1.00 59.38 107 ARG A C 1
ATOM 817 O O . ARG A 1 107 ? -16.471 1.502 25.515 1.00 59.38 107 ARG A O 1
ATOM 824 N N . THR A 1 108 ? -15.259 1.012 23.684 1.00 56.84 108 THR A N 1
ATOM 825 C CA . THR A 1 108 ? -14.496 -0.081 24.290 1.00 56.84 108 THR A CA 1
ATOM 826 C C . THR A 1 108 ? -13.554 0.546 25.308 1.00 56.84 108 THR A C 1
ATOM 828 O O . THR A 1 108 ? -12.711 1.372 24.951 1.00 56.84 108 THR A O 1
ATOM 831 N N . GLU A 1 109 ? -13.749 0.230 26.582 1.00 55.94 109 GLU A N 1
ATOM 832 C CA . GLU A 1 109 ? -12.805 0.603 27.625 1.00 55.94 109 GLU A CA 1
ATOM 833 C C . GLU A 1 109 ? -11.754 -0.495 27.713 1.00 55.94 109 GLU A C 1
ATOM 835 O O . GLU A 1 109 ? -12.064 -1.643 28.023 1.00 55.94 109 GLU A O 1
ATOM 840 N N . TYR A 1 110 ? -10.510 -0.146 27.400 1.00 53.25 110 TYR A N 1
ATOM 841 C CA . TYR A 1 110 ? -9.379 -1.030 27.634 1.00 53.25 110 TYR A CA 1
ATOM 842 C C . TYR A 1 110 ? -9.031 -0.943 29.115 1.00 53.25 110 TYR A C 1
ATOM 844 O O . TYR A 1 110 ? -8.515 0.073 29.580 1.00 53.25 110 TYR A O 1
ATOM 852 N N . HIS A 1 111 ? -9.351 -1.996 29.856 1.00 48.50 111 HIS A N 1
ATOM 853 C CA . HIS A 1 111 ? -8.900 -2.164 31.229 1.00 48.50 111 HIS A CA 1
ATOM 854 C C . HIS A 1 111 ? -7.682 -3.080 31.188 1.00 48.50 111 HIS A C 1
ATOM 856 O O . HIS A 1 111 ? -7.808 -4.257 30.857 1.00 48.50 111 HIS A O 1
ATOM 862 N N . TRP A 1 112 ? -6.498 -2.537 31.483 1.00 48.78 112 TRP A N 1
ATOM 863 C CA . TRP A 1 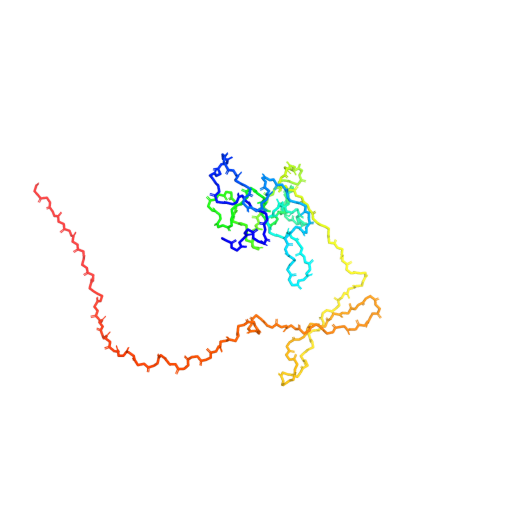112 ? -5.326 -3.367 31.748 1.00 48.78 112 TRP A CA 1
ATOM 864 C C . TRP A 1 112 ? -5.579 -4.115 33.052 1.00 48.78 112 TRP A C 1
ATOM 866 O O . TRP A 1 112 ? -5.519 -3.535 34.135 1.00 48.78 112 TRP A O 1
ATOM 876 N N . THR A 1 113 ? -5.919 -5.393 32.952 1.00 48.81 113 THR A N 1
ATOM 877 C CA . THR A 1 113 ? -6.000 -6.274 34.111 1.00 48.81 113 THR A CA 1
ATOM 878 C C . THR A 1 113 ? -4.679 -7.014 34.231 1.00 48.81 113 THR A C 1
ATOM 880 O O . THR A 1 113 ? -4.436 -7.965 33.491 1.00 48.81 113 THR A O 1
ATOM 883 N N . TYR A 1 114 ? -3.827 -6.577 35.157 1.00 46.66 114 TYR A N 1
ATOM 884 C CA . TYR A 1 114 ? -2.698 -7.378 35.625 1.00 46.66 114 TYR A CA 1
ATOM 885 C C . TYR A 1 114 ? -3.278 -8.539 36.440 1.00 46.66 114 TYR A C 1
ATOM 887 O O . TYR A 1 114 ? -3.515 -8.412 37.639 1.00 46.66 114 TYR A O 1
ATOM 895 N N . HIS A 1 115 ? -3.627 -9.638 35.774 1.00 45.47 115 HIS A N 1
ATOM 896 C CA . HIS A 1 115 ? -3.975 -10.873 36.462 1.00 45.47 115 HIS A CA 1
ATOM 897 C C . HIS A 1 115 ? -2.703 -11.689 36.636 1.00 45.47 115 HIS A C 1
ATOM 899 O O . HIS A 1 115 ? -2.313 -12.403 35.722 1.00 45.47 115 HIS A O 1
ATOM 905 N N . ASP A 1 116 ? -2.113 -11.548 37.823 1.00 48.41 116 ASP A N 1
ATOM 906 C CA . ASP A 1 116 ? -1.176 -12.487 38.445 1.00 48.41 116 ASP A CA 1
ATOM 907 C C . ASP A 1 116 ? -0.010 -12.919 37.531 1.00 48.41 116 ASP A C 1
ATOM 909 O O . ASP A 1 116 ? -0.121 -13.865 36.741 1.00 48.41 116 ASP A O 1
ATOM 913 N N . GLU A 1 117 ? 1.118 -12.204 37.645 1.00 50.56 117 GLU A N 1
ATOM 914 C CA . GLU A 1 117 ? 2.343 -12.421 36.854 1.00 50.56 117 GLU A CA 1
ATOM 915 C C . GLU A 1 117 ? 2.839 -13.878 36.903 1.00 50.56 117 GLU A C 1
ATOM 917 O O . GLU A 1 117 ? 3.466 -14.340 35.956 1.00 50.56 117 GLU A O 1
ATOM 922 N N . GLU A 1 118 ? 2.479 -14.637 37.942 1.00 52.25 118 GLU A N 1
ATOM 923 C CA . GLU A 1 118 ? 2.885 -16.034 38.114 1.00 52.25 118 GLU A CA 1
ATOM 924 C C . GLU A 1 118 ? 2.125 -17.057 37.250 1.00 52.25 118 GLU A C 1
ATOM 926 O O . GLU A 1 118 ? 2.604 -18.183 37.113 1.00 52.25 118 GLU A O 1
ATOM 931 N N . LYS A 1 119 ? 0.949 -16.740 36.674 1.00 51.81 119 LYS A N 1
ATOM 932 C CA . LYS A 1 119 ? 0.134 -17.765 35.974 1.00 51.81 119 LYS A CA 1
ATOM 933 C C . LYS A 1 119 ? -0.313 -17.468 34.544 1.00 51.81 119 LYS A C 1
ATOM 935 O O . LYS A 1 119 ? -0.566 -18.434 33.827 1.00 51.81 119 LYS A O 1
ATOM 940 N N . HIS A 1 120 ? -0.476 -16.210 34.118 1.00 51.22 120 HIS A N 1
ATOM 941 C CA . HIS A 1 120 ? -1.183 -15.937 32.847 1.00 51.22 120 HIS A CA 1
ATOM 942 C C . HIS A 1 120 ? -0.577 -14.866 31.927 1.00 51.22 120 HIS A C 1
ATOM 944 O O . HIS A 1 120 ? -1.119 -14.659 30.839 1.00 51.22 120 HIS A O 1
ATOM 950 N N . GLY A 1 121 ? 0.538 -14.230 32.302 1.00 54.62 121 GLY A N 1
ATOM 951 C CA . GLY A 1 121 ? 1.181 -13.196 31.483 1.00 54.62 121 GLY A CA 1
ATOM 952 C C . GLY A 1 121 ? 0.272 -11.991 31.163 1.00 54.62 121 GLY A C 1
ATOM 953 O O . GLY A 1 121 ? -0.887 -11.920 31.594 1.00 54.62 121 GLY A O 1
ATOM 954 N N . PRO A 1 122 ? 0.767 -10.995 30.409 1.00 56.22 122 PRO A N 1
ATOM 955 C CA . PRO A 1 122 ? -0.055 -9.867 29.988 1.00 56.22 122 PRO A CA 1
ATOM 956 C C . PRO A 1 122 ? -1.185 -10.347 29.065 1.00 56.22 122 PRO A C 1
ATOM 958 O O . PRO A 1 122 ? -0.970 -10.997 28.042 1.00 56.22 122 PRO A O 1
ATOM 961 N N . SER A 1 123 ? -2.425 -10.003 29.407 1.00 59.97 123 SER A N 1
ATOM 962 C CA . SER A 1 123 ? -3.603 -10.347 28.610 1.00 59.97 123 SER A CA 1
ATOM 963 C C . SER A 1 123 ? -4.415 -9.098 28.279 1.00 59.97 123 SER A C 1
ATOM 965 O O . SER A 1 123 ? -4.652 -8.233 29.122 1.00 59.97 123 SER A O 1
ATOM 967 N N . LEU A 1 124 ? -4.823 -8.982 27.013 1.00 61.53 124 LEU A N 1
ATOM 968 C CA . LEU A 1 124 ? -5.644 -7.875 26.536 1.00 61.53 124 LEU A CA 1
ATOM 969 C C . LEU A 1 124 ? -7.117 -8.229 26.745 1.00 61.53 124 LEU A C 1
ATOM 971 O O . LEU A 1 124 ? -7.644 -9.124 26.081 1.00 61.53 124 LEU A O 1
ATOM 975 N N . GLY A 1 125 ? -7.785 -7.517 27.650 1.00 60.41 125 GLY A N 1
ATOM 976 C CA . GLY A 1 125 ? -9.233 -7.606 27.816 1.00 60.41 125 GLY A CA 1
ATOM 977 C C . GLY A 1 125 ? -9.958 -6.813 26.731 1.00 60.41 125 GLY A C 1
ATOM 978 O O . GLY A 1 125 ? -9.847 -5.588 26.675 1.00 60.41 125 GLY A O 1
ATOM 979 N N . VAL A 1 126 ? -10.720 -7.502 25.879 1.00 63.38 126 VAL A N 1
ATOM 980 C CA . VAL A 1 126 ? -11.577 -6.885 24.858 1.00 63.38 126 VAL A CA 1
ATOM 981 C C . VAL A 1 126 ? -13.038 -7.124 25.224 1.00 63.38 126 VAL A C 1
ATOM 983 O O . VAL A 1 126 ? -13.475 -8.264 25.364 1.00 63.38 126 VAL A O 1
ATOM 986 N N . GLU A 1 127 ? -13.808 -6.051 25.383 1.00 66.12 127 GLU A N 1
ATOM 987 C CA . GLU A 1 127 ? -15.250 -6.133 25.638 1.00 66.12 127 GLU A CA 1
ATOM 988 C C . GLU A 1 127 ? -16.035 -6.126 24.315 1.00 66.12 127 GLU A C 1
ATOM 990 O O . GLU A 1 127 ? -15.835 -5.244 23.473 1.00 66.12 127 GLU A O 1
ATOM 995 N N . ASP A 1 128 ? -16.907 -7.122 24.122 1.00 65.06 128 ASP A N 1
ATOM 996 C CA . ASP A 1 128 ? -17.762 -7.248 22.938 1.00 65.06 128 ASP A CA 1
ATOM 997 C C . ASP A 1 128 ? -18.990 -6.314 22.980 1.00 65.06 128 ASP A C 1
ATOM 999 O O . ASP A 1 128 ? -19.235 -5.586 23.944 1.00 65.06 128 ASP A O 1
ATOM 1003 N N . GLU A 1 129 ? -19.798 -6.315 21.913 1.00 58.03 129 GLU A N 1
ATOM 1004 C CA . GLU A 1 129 ? -20.990 -5.455 21.815 1.00 58.03 129 GLU A CA 1
ATOM 1005 C C . GLU A 1 129 ? -22.110 -5.797 22.820 1.00 58.03 129 GLU A C 1
ATOM 1007 O O . GLU A 1 129 ? -23.031 -4.998 22.999 1.00 58.03 129 GLU A O 1
ATOM 1012 N N . PHE A 1 130 ? -22.011 -6.946 23.495 1.00 69.19 130 PHE A N 1
ATOM 1013 C CA . PHE A 1 130 ? -22.939 -7.434 24.515 1.00 69.19 130 PHE A CA 1
ATOM 1014 C C . PHE A 1 130 ? -22.382 -7.281 25.941 1.00 69.19 130 PHE A C 1
ATOM 1016 O O . PHE A 1 130 ? -23.019 -7.733 26.892 1.00 69.19 130 PHE A O 1
ATOM 1023 N N . GLY A 1 131 ? -21.214 -6.650 26.105 1.00 62.81 131 GLY A N 1
ATOM 1024 C CA . GLY A 1 131 ? -20.562 -6.466 27.403 1.00 62.81 131 GLY A CA 1
ATOM 1025 C C . GLY A 1 131 ? -19.809 -7.699 27.912 1.00 62.81 131 GLY A C 1
ATOM 1026 O O . GLY A 1 131 ? -19.416 -7.740 29.078 1.00 62.81 131 GLY A O 1
ATOM 1027 N N . ARG A 1 132 ? -19.607 -8.731 27.079 1.00 69.75 132 ARG A N 1
ATOM 1028 C CA . ARG A 1 132 ? -18.798 -9.898 27.454 1.00 69.75 132 ARG A CA 1
ATOM 1029 C C . ARG A 1 132 ? -17.327 -9.582 27.236 1.00 69.75 132 ARG A C 1
ATOM 1031 O O . ARG A 1 132 ? -16.933 -9.122 26.166 1.00 69.75 132 ARG A O 1
ATOM 1038 N N . ARG A 1 133 ? -16.509 -9.871 28.246 1.00 64.44 133 ARG A N 1
ATOM 1039 C CA . ARG A 1 133 ? -15.055 -9.705 28.182 1.00 64.44 133 ARG A CA 1
ATOM 1040 C C . ARG A 1 133 ? -14.409 -10.971 27.635 1.00 64.44 133 ARG A C 1
ATOM 1042 O O . ARG A 1 133 ? -14.574 -12.044 28.209 1.00 64.44 133 ARG A O 1
ATOM 1049 N N . HIS A 1 134 ? -13.664 -10.822 26.549 1.00 65.44 134 HIS A N 1
ATOM 1050 C CA . HIS A 1 134 ? -12.793 -11.849 25.991 1.00 65.44 134 HIS A CA 1
ATOM 1051 C C . HIS A 1 134 ? -11.353 -11.482 26.319 1.00 65.44 134 HIS A C 1
ATOM 1053 O O . HIS A 1 134 ? -10.899 -10.383 25.999 1.00 65.44 134 HIS A O 1
ATOM 1059 N N . MET A 1 135 ? -10.645 -12.398 26.972 1.00 64.06 135 MET A N 1
ATOM 1060 C CA . MET A 1 135 ? -9.224 -12.235 27.251 1.00 64.06 135 MET A CA 1
ATOM 1061 C C . MET A 1 135 ? -8.439 -12.781 26.066 1.00 64.06 135 MET A C 1
ATOM 1063 O O . MET A 1 135 ? -8.539 -13.965 25.746 1.00 64.06 135 MET A O 1
ATOM 1067 N N . VAL A 1 136 ? -7.674 -11.916 25.406 1.00 64.75 136 VAL A N 1
ATOM 1068 C CA . VAL A 1 136 ? -6.741 -12.319 24.355 1.00 64.75 136 VAL A CA 1
ATOM 1069 C C . VAL A 1 136 ? -5.358 -12.446 24.995 1.00 64.75 136 VAL A C 1
ATOM 1071 O O . VAL A 1 136 ? -4.780 -11.414 25.363 1.00 64.75 136 VAL A O 1
ATOM 1074 N N . PRO A 1 137 ? -4.817 -13.670 25.153 1.00 59.88 137 PRO A N 1
ATOM 1075 C CA . PRO A 1 137 ? -3.457 -13.837 25.646 1.00 59.88 137 PRO A CA 1
ATOM 1076 C C . PRO A 1 137 ? -2.500 -13.139 24.679 1.00 59.88 137 PRO A C 1
ATOM 1078 O O . PRO A 1 137 ? -2.523 -13.407 23.474 1.00 59.88 137 PRO A O 1
ATOM 1081 N N . GLN A 1 138 ? -1.698 -12.201 25.185 1.00 54.78 138 GLN A N 1
ATOM 1082 C CA . GLN A 1 138 ? -0.653 -11.577 24.384 1.00 54.78 138 GLN A CA 1
ATOM 1083 C C . GLN A 1 138 ? 0.527 -12.545 24.382 1.00 54.78 138 GLN A C 1
ATOM 1085 O O . GLN A 1 138 ? 1.320 -12.552 25.314 1.00 54.78 138 GLN A O 1
ATOM 1090 N N . ARG A 1 139 ? 0.618 -13.411 23.366 1.00 49.44 139 ARG A N 1
ATOM 1091 C CA . ARG A 1 139 ? 1.863 -14.156 23.141 1.00 49.44 139 ARG A CA 1
ATOM 1092 C C . ARG A 1 139 ? 2.952 -13.158 22.769 1.00 49.44 139 ARG A C 1
ATOM 1094 O O . ARG A 1 139 ? 2.764 -12.373 21.833 1.00 49.44 139 ARG A O 1
ATOM 1101 N N . GLY A 1 140 ? 4.038 -13.165 23.531 1.00 45.38 140 GLY A N 1
ATOM 1102 C CA . GLY A 1 140 ? 5.186 -12.300 23.306 1.00 45.38 140 GLY A CA 1
ATOM 1103 C C . GLY A 1 140 ? 5.884 -12.655 21.995 1.00 45.38 140 GLY A C 1
ATOM 1104 O O . GLY A 1 140 ? 5.704 -13.737 21.433 1.00 45.38 140 GLY A O 1
ATOM 1105 N N . TRP A 1 141 ? 6.697 -11.734 21.480 1.00 39.31 141 TRP A N 1
ATOM 1106 C CA . TRP A 1 141 ? 7.605 -12.023 20.362 1.00 39.31 141 TRP A CA 1
ATOM 1107 C C . TRP A 1 141 ? 8.647 -13.097 20.736 1.00 39.31 141 TRP A C 1
ATOM 1109 O O . TRP A 1 141 ? 9.095 -13.845 19.871 1.00 39.31 141 TRP A O 1
ATOM 1119 N N . GLU A 1 142 ? 8.924 -13.217 22.034 1.00 45.53 142 GLU A N 1
ATOM 1120 C CA . GLU A 1 142 ? 9.845 -14.155 22.682 1.00 45.53 142 GLU A CA 1
ATOM 1121 C C . GLU A 1 142 ? 9.356 -15.617 22.604 1.00 45.53 142 GLU A C 1
ATOM 1123 O O . GLU A 1 142 ? 10.160 -16.535 22.516 1.00 45.53 142 GLU A O 1
ATOM 1128 N N . ASP A 1 143 ? 8.044 -15.857 22.478 1.00 46.75 143 ASP A N 1
ATOM 1129 C CA . ASP A 1 143 ? 7.459 -17.212 22.493 1.00 46.75 143 ASP A CA 1
ATOM 1130 C C . ASP A 1 143 ? 7.629 -17.998 21.171 1.00 46.75 143 ASP A C 1
ATOM 1132 O O . ASP A 1 143 ? 7.108 -19.109 21.032 1.00 46.75 143 ASP A O 1
ATOM 1136 N N . ARG A 1 144 ? 8.271 -17.416 20.145 1.00 40.28 144 ARG A N 1
ATOM 1137 C CA . ARG A 1 144 ? 8.461 -18.048 18.818 1.00 40.28 144 ARG A CA 1
ATOM 1138 C C . ARG A 1 144 ? 9.896 -18.412 18.473 1.00 40.28 144 ARG A C 1
ATOM 1140 O O . ARG A 1 144 ? 10.109 -19.045 17.442 1.00 40.28 144 ARG A O 1
ATOM 1147 N N . PHE A 1 145 ? 10.839 -18.060 19.331 1.00 34.00 145 PHE A N 1
ATOM 1148 C CA . PHE A 1 145 ? 12.209 -18.520 19.234 1.00 34.00 145 PHE A CA 1
ATOM 1149 C C . PHE A 1 145 ? 12.528 -19.146 20.582 1.00 34.00 145 PHE A C 1
ATOM 1151 O O . PHE A 1 145 ? 12.829 -18.437 21.535 1.00 34.00 145 PHE A O 1
ATOM 1158 N N . SER A 1 146 ? 12.416 -20.473 20.684 1.00 35.03 146 SER A N 1
ATOM 1159 C CA . SER A 1 146 ? 13.226 -21.169 21.675 1.00 35.03 146 SER A CA 1
ATOM 1160 C C . SER A 1 146 ? 14.664 -20.857 21.290 1.00 35.03 146 SER A C 1
ATOM 1162 O O . SER A 1 146 ? 15.154 -21.347 20.272 1.00 35.03 146 SER A O 1
ATOM 1164 N N . VAL A 1 147 ? 15.297 -19.958 22.035 1.00 37.25 147 VAL A N 1
ATOM 1165 C CA . VAL A 1 147 ? 16.747 -19.979 22.128 1.00 37.25 147 VAL A CA 1
ATOM 1166 C C . VAL A 1 147 ? 17.003 -21.300 22.838 1.00 37.25 147 VAL A C 1
ATOM 1168 O O . VAL A 1 147 ? 16.700 -21.444 24.018 1.00 37.25 147 VAL A O 1
ATOM 1171 N N . GLU A 1 148 ? 17.338 -22.330 22.065 1.00 34.97 148 GLU A N 1
ATOM 1172 C CA . GLU A 1 148 ? 18.031 -23.466 22.650 1.00 34.97 148 GLU A CA 1
ATOM 1173 C C . GLU A 1 148 ? 19.326 -22.859 23.192 1.00 34.97 148 GLU A C 1
ATOM 1175 O O . GLU A 1 148 ? 20.094 -22.260 22.437 1.00 34.97 148 GLU A O 1
ATOM 1180 N N . ASP A 1 149 ? 19.453 -22.861 24.518 1.00 40.47 149 ASP A N 1
ATOM 1181 C CA . ASP A 1 149 ? 20.660 -22.466 25.230 1.00 40.47 149 ASP A CA 1
ATOM 1182 C C . ASP A 1 149 ? 21.788 -23.414 24.788 1.00 40.47 149 ASP A C 1
ATOM 1184 O O . ASP A 1 149 ? 21.981 -24.487 25.358 1.00 40.47 149 ASP A O 1
ATOM 1188 N N . ASP A 1 150 ? 22.504 -23.050 23.724 1.00 37.03 150 ASP A N 1
ATOM 1189 C CA . ASP A 1 150 ? 23.814 -23.618 23.414 1.00 37.03 150 ASP A CA 1
ATOM 1190 C C . ASP A 1 150 ? 24.835 -22.946 24.350 1.00 37.03 150 ASP A C 1
ATOM 1192 O O . ASP A 1 150 ? 25.521 -21.986 23.994 1.00 37.03 150 ASP A O 1
ATOM 1196 N N . ASP A 1 151 ? 24.891 -23.456 25.584 1.00 38.84 151 ASP A N 1
ATOM 1197 C CA . ASP A 1 151 ? 25.904 -23.188 26.615 1.00 38.84 151 ASP A CA 1
ATOM 1198 C C . ASP A 1 151 ? 27.291 -23.740 26.205 1.00 38.84 151 ASP A C 1
ATOM 1200 O O . ASP A 1 151 ? 27.869 -24.582 26.894 1.00 38.84 151 ASP A O 1
ATOM 1204 N N . GLU A 1 152 ? 27.850 -23.319 25.065 1.00 44.72 152 GLU A N 1
ATOM 1205 C CA . GLU A 1 152 ? 29.188 -23.780 24.658 1.00 44.72 152 GLU A CA 1
ATOM 1206 C C . GLU A 1 152 ? 30.001 -22.762 23.837 1.00 44.72 152 GLU A C 1
ATOM 1208 O O . GLU A 1 152 ? 30.537 -23.091 22.785 1.00 44.72 152 GLU A O 1
ATOM 1213 N N . LEU A 1 153 ? 30.136 -21.515 24.311 1.00 40.91 153 LEU A N 1
ATOM 1214 C CA . LEU A 1 153 ? 31.160 -20.576 23.808 1.00 40.91 153 LEU A CA 1
ATOM 1215 C C . LEU A 1 153 ? 31.762 -19.691 24.921 1.00 40.91 153 LEU A C 1
ATOM 1217 O O . LEU A 1 153 ? 31.911 -18.485 24.747 1.00 40.91 153 LEU A O 1
ATOM 1221 N N . ASP A 1 154 ? 32.156 -20.297 26.041 1.00 39.56 154 ASP A N 1
ATOM 1222 C CA . ASP A 1 154 ? 33.142 -19.718 26.963 1.00 39.56 154 ASP A CA 1
ATOM 1223 C C . ASP A 1 154 ? 34.448 -20.508 26.809 1.00 39.56 154 ASP A C 1
ATOM 1225 O O . ASP A 1 154 ? 34.557 -21.605 27.342 1.00 39.56 154 ASP A O 1
ATOM 1229 N N . GLU A 1 155 ? 35.382 -19.981 26.008 1.00 47.19 155 GLU A N 1
ATOM 1230 C CA . GLU A 1 155 ? 36.853 -20.151 26.081 1.00 47.19 155 GLU A CA 1
ATOM 1231 C C . GLU A 1 155 ? 37.484 -19.888 24.701 1.00 47.19 155 GLU A C 1
ATOM 1233 O O . GLU A 1 155 ? 37.836 -20.807 23.966 1.00 47.19 155 GLU A O 1
ATOM 1238 N N . LEU A 1 156 ? 37.662 -18.611 24.349 1.00 40.78 156 LEU A N 1
ATOM 1239 C CA . LEU A 1 156 ? 38.767 -18.188 23.483 1.00 40.78 156 LEU A CA 1
ATOM 1240 C C . LEU A 1 156 ? 39.311 -16.845 23.987 1.00 40.78 156 LEU A C 1
ATOM 1242 O O . LEU A 1 156 ? 38.874 -15.778 23.566 1.00 40.78 156 LEU A O 1
ATOM 1246 N N . ASP A 1 157 ? 40.217 -16.986 24.956 1.00 34.78 157 ASP A N 1
ATOM 1247 C CA . ASP A 1 157 ? 41.412 -16.188 25.251 1.00 34.78 157 ASP A CA 1
ATOM 1248 C C . ASP A 1 157 ? 41.531 -14.791 24.616 1.00 34.78 157 ASP A C 1
ATOM 1250 O O . ASP A 1 157 ? 41.741 -14.630 23.412 1.00 34.78 157 ASP A O 1
ATOM 1254 N N . ASP A 1 158 ? 41.511 -13.787 25.494 1.00 45.50 158 ASP A N 1
ATOM 1255 C CA . ASP A 1 158 ? 42.627 -12.863 25.734 1.00 45.50 158 ASP A CA 1
ATOM 1256 C C . ASP A 1 158 ? 43.614 -12.665 24.569 1.00 45.50 158 ASP A C 1
ATOM 1258 O O . ASP A 1 158 ? 44.646 -13.334 24.473 1.00 45.50 158 ASP A O 1
ATOM 1262 N N . LEU A 1 159 ? 43.363 -11.639 23.753 1.00 39.59 159 LEU A N 1
ATOM 1263 C CA . LEU A 1 159 ? 44.427 -10.901 23.077 1.00 39.59 159 LEU A CA 1
ATOM 1264 C C . LEU A 1 159 ? 44.197 -9.398 23.254 1.00 39.59 159 LEU A C 1
ATOM 1266 O O . LEU A 1 159 ? 43.321 -8.798 22.630 1.00 39.59 159 LEU A O 1
ATOM 1270 N N . ASP A 1 160 ? 45.008 -8.836 24.149 1.00 39.12 160 ASP A N 1
ATOM 1271 C CA . ASP A 1 160 ? 45.320 -7.416 24.268 1.00 39.12 160 ASP A CA 1
ATOM 1272 C C . ASP A 1 160 ? 45.680 -6.810 22.901 1.00 39.12 160 ASP A C 1
ATOM 1274 O O . ASP A 1 160 ? 46.463 -7.394 22.155 1.00 39.12 160 ASP A O 1
ATOM 1278 N N . ASP A 1 161 ? 45.178 -5.606 22.618 1.00 38.91 161 ASP A N 1
ATOM 1279 C CA . ASP A 1 161 ? 45.943 -4.595 21.878 1.00 38.91 161 ASP A CA 1
ATOM 1280 C C . ASP A 1 161 ? 45.341 -3.201 22.135 1.00 38.91 161 ASP A C 1
ATOM 1282 O O . ASP A 1 161 ? 44.435 -2.710 21.453 1.00 38.91 161 ASP A O 1
ATOM 1286 N N . ASP A 1 162 ? 45.864 -2.571 23.188 1.00 38.84 162 ASP A N 1
ATOM 1287 C CA . ASP A 1 162 ? 46.045 -1.124 23.259 1.00 38.84 162 ASP A CA 1
ATOM 1288 C C . ASP A 1 162 ? 46.924 -0.688 22.072 1.00 38.84 162 ASP A C 1
ATOM 1290 O O . ASP A 1 162 ? 48.090 -1.056 22.028 1.00 38.84 162 ASP A O 1
ATOM 1294 N N . ASP A 1 163 ? 46.397 0.109 21.134 1.00 36.47 163 ASP A N 1
ATOM 1295 C CA . ASP A 1 163 ? 47.155 1.203 20.496 1.00 36.47 163 ASP A CA 1
ATOM 1296 C C . ASP A 1 163 ? 46.284 2.011 19.515 1.00 36.47 163 ASP A C 1
ATOM 1298 O O . ASP A 1 163 ? 46.225 1.784 18.304 1.00 36.47 163 ASP A O 1
ATOM 1302 N N . ALA A 1 164 ? 45.634 3.054 20.036 1.00 35.16 164 ALA A N 1
ATOM 1303 C CA . ALA A 1 164 ? 45.144 4.162 19.223 1.00 35.16 164 ALA A CA 1
ATOM 1304 C C . ALA A 1 164 ? 46.263 5.204 19.051 1.00 35.16 164 ALA A C 1
ATOM 1306 O O . ALA A 1 164 ? 46.296 6.220 19.746 1.00 35.16 164 ALA A O 1
ATOM 1307 N N . VAL A 1 165 ? 47.180 4.976 18.105 1.00 35.19 165 VAL A N 1
ATOM 1308 C CA . VAL A 1 165 ? 48.143 5.997 17.659 1.00 35.19 165 VAL A CA 1
ATOM 1309 C C . VAL A 1 165 ? 47.605 6.721 16.427 1.00 35.19 165 VAL A C 1
ATOM 1311 O O . VAL A 1 165 ? 47.537 6.199 15.318 1.00 35.19 165 VAL A O 1
ATOM 1314 N N . THR A 1 166 ? 47.249 7.986 16.635 1.00 33.84 166 THR A N 1
ATOM 1315 C CA . THR A 1 166 ? 47.071 8.998 15.592 1.00 33.84 166 THR A CA 1
ATOM 1316 C C . THR A 1 166 ? 48.401 9.280 14.894 1.00 33.84 166 THR A C 1
ATOM 1318 O O . THR A 1 166 ? 49.402 9.548 15.560 1.00 33.84 166 THR A O 1
ATOM 1321 N N . THR A 1 167 ? 48.435 9.322 13.562 1.00 31.73 167 THR A N 1
ATOM 1322 C CA . THR A 1 167 ? 49.546 9.964 12.842 1.00 31.73 167 THR A CA 1
ATOM 1323 C C . THR A 1 167 ? 49.022 10.735 11.637 1.00 31.73 167 THR A C 1
ATOM 1325 O O . THR A 1 167 ? 48.597 10.162 10.637 1.00 31.73 167 THR A O 1
ATOM 1328 N N . GLU A 1 168 ? 49.063 12.061 11.759 1.00 33.69 168 GLU A N 1
ATOM 1329 C CA . GLU A 1 168 ? 49.055 12.995 10.640 1.00 33.69 168 GLU A CA 1
ATOM 1330 C C . GLU A 1 168 ? 50.349 12.829 9.829 1.00 33.69 168 GLU A C 1
ATOM 1332 O O . GLU A 1 168 ? 51.439 12.764 10.398 1.00 33.69 168 GLU A O 1
ATOM 1337 N N . GLN A 1 169 ? 50.255 12.826 8.499 1.00 32.72 169 GLN A N 1
ATOM 1338 C CA . GLN A 1 169 ? 51.408 13.076 7.638 1.00 32.72 169 GLN A CA 1
ATOM 1339 C C . GLN A 1 169 ? 51.117 14.241 6.697 1.00 32.72 169 GLN A C 1
ATOM 1341 O O . GLN A 1 169 ? 50.405 14.128 5.703 1.00 32.72 169 GLN A O 1
ATOM 1346 N N . SER A 1 170 ? 51.727 15.375 7.033 1.00 32.91 170 SER A N 1
ATOM 1347 C CA . SER A 1 170 ? 52.126 16.414 6.096 1.00 32.91 170 SER A CA 1
ATOM 1348 C C . SER A 1 170 ? 53.307 15.922 5.253 1.00 32.91 170 SER A C 1
ATOM 1350 O O . SER A 1 170 ? 54.292 15.443 5.816 1.00 32.91 170 SER A O 1
ATOM 1352 N N . SER A 1 171 ? 53.282 16.136 3.938 1.00 35.94 171 SER A N 1
ATOM 1353 C CA . SER A 1 171 ? 54.499 16.108 3.119 1.00 35.94 171 SER A CA 1
ATOM 1354 C C . SER A 1 171 ? 54.523 17.294 2.159 1.00 35.94 171 SER A C 1
ATOM 1356 O O . SER A 1 171 ? 53.635 17.468 1.326 1.00 35.94 171 SER A O 1
ATOM 1358 N N . SER A 1 172 ? 55.552 18.112 2.340 1.00 33.00 172 SER A N 1
ATOM 1359 C CA . SER A 1 172 ? 55.937 19.310 1.602 1.00 33.00 172 SER A CA 1
ATOM 1360 C C . SER A 1 172 ? 56.506 19.016 0.211 1.00 33.00 172 SER A C 1
ATOM 1362 O O . SER A 1 172 ? 57.144 17.984 0.003 1.00 33.00 172 SER A O 1
ATOM 1364 N N . SER A 1 173 ? 56.334 19.984 -0.692 1.00 35.88 173 SER A N 1
ATOM 1365 C CA . SER A 1 173 ? 56.962 20.097 -2.016 1.00 35.88 173 SER A CA 1
ATOM 1366 C C . SER A 1 173 ? 58.496 20.066 -1.989 1.00 35.88 173 SER A C 1
ATOM 1368 O O . SER A 1 173 ? 59.123 20.302 -0.951 1.00 35.88 173 SER A O 1
ATOM 1370 N N . PRO A 1 174 ? 59.100 19.860 -3.164 1.00 41.62 174 PRO A N 1
ATOM 1371 C CA . PRO A 1 174 ? 59.889 20.933 -3.785 1.00 41.62 174 PRO A CA 1
ATOM 1372 C C . PRO A 1 174 ? 59.269 21.498 -5.070 1.00 41.62 174 PRO A C 1
ATOM 1374 O O . PRO A 1 174 ? 58.565 20.750 -5.785 1.00 41.62 174 PRO A O 1
#

pLDDT: mean 74.93, std 23.53, range [31.73, 98.25]

Foldseek 3Di:
DVCLQAEQAQPPDDPPPDRPCSSVDPAADPWPPHPADPVRHTHQAERAWAWDPDDDPQKTKTGHYYNHADCCPPDDWNRDNPDIDIDGPPDDDRRYYHDDDDDPPDPWDWDFDPDDCVPQHGWTWTADPVRDTDTHRPDDPVNPDPPPPPVPPPDDDDDDDDDPDDDDDDDDDD

Sequence (174 aa):
EMAKGHANLWGDGDYPWTNDAEDGWRGTSPVGTYPPNSHGFYDLTGNVWEWCRGGKHKSRIVRGGSYVDSLDGSFNRAATLGARATMHGTTSSGNVGFRCAKPPKRRTEYHWTYHDEEKHGPSLGVEDEFGRRHMVPQRGWEDRFSVEDDDELDELDDLDDDDAVTTEQSSSSP

InterPro domains:
  IPR005532 Sulfatase-modifying factor enzyme-like domain [PF03781] (14-102)
  IPR016187 C-type lectin fold [SSF56436] (4-102)
  IPR042095 Sulfatase-modifying factor enzyme superfamily [G3DSA:3.90.1580.10] (1-102)
  IPR051043 Sulfatase Modifying Factor and Kinase [PTHR23150] (4-104)